Protein AF-A0A9E5HUW9-F1 (afdb_monomer_lite)

Radius of gyration: 8.44 Å; chains: 1; bounding box: 22×16×16 Å

Sequence (32 aa):
LGANTRAAVQDVQQKLGLPADAWPTHELLNRL

pLDDT: mean 92.5, std 5.43, range [72.19, 97.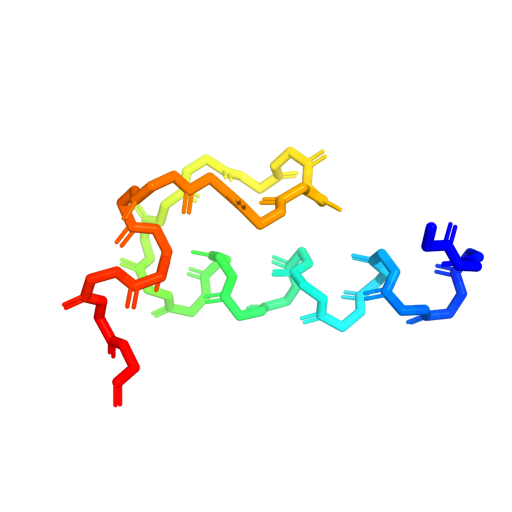31]

Foldseek 3Di:
DDPVQLVVQLVVCVVVVHPSPSDCDPVN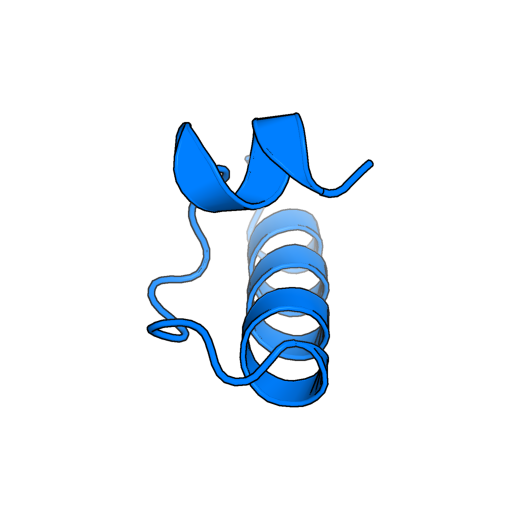VVVD

Structure (mmCIF, N/CA/C/O backbone):
data_AF-A0A9E5HUW9-F1
#
_entry.id   AF-A0A9E5HUW9-F1
#
loop_
_atom_site.group_PDB
_atom_site.id
_atom_site.type_symbol
_atom_site.label_atom_id
_atom_site.label_alt_id
_atom_site.label_comp_id
_atom_site.label_asym_id
_atom_site.label_entity_id
_atom_site.label_seq_id
_atom_site.pdbx_PDB_ins_code
_atom_site.Cartn_x
_atom_site.Cartn_y
_atom_site.Cartn_z
_atom_site.occupancy
_atom_site.B_iso_or_equiv
_atom_site.auth_seq_id
_atom_site.auth_comp_id
_atom_site.auth_asym_id
_atom_site.auth_atom_id
_atom_site.pdbx_PDB_model_num
ATOM 1 N N . LEU A 1 1 ? 2.910 3.691 -11.244 1.00 72.19 1 LEU A N 1
ATOM 2 C CA . LEU A 1 1 ? 3.291 3.753 -9.814 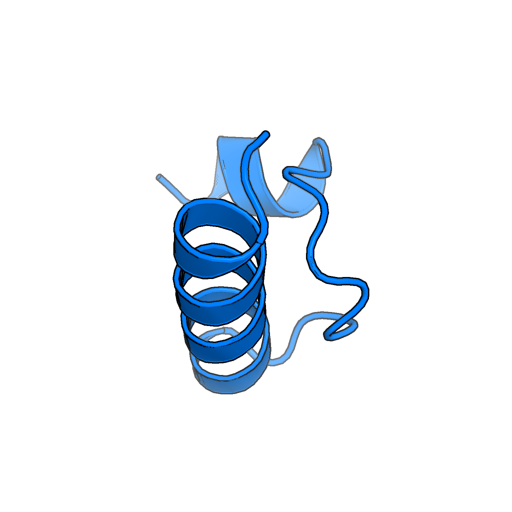1.00 72.19 1 LEU A CA 1
ATOM 3 C C . LEU A 1 1 ? 4.801 3.700 -9.717 1.00 72.19 1 LEU A C 1
ATOM 5 O O . LEU A 1 1 ? 5.392 2.812 -10.326 1.00 72.19 1 LEU A O 1
ATOM 9 N N . GLY A 1 2 ? 5.412 4.659 -9.023 1.00 90.25 2 GLY A N 1
ATOM 10 C CA . GLY A 1 2 ? 6.849 4.609 -8.751 1.00 90.25 2 GLY A CA 1
ATOM 11 C C . GLY A 1 2 ? 7.197 3.440 -7.825 1.00 90.25 2 GLY A C 1
ATOM 12 O O . GLY A 1 2 ? 6.310 2.889 -7.168 1.00 90.25 2 GLY A O 1
ATOM 13 N N . ALA A 1 3 ? 8.479 3.072 -7.751 1.00 85.62 3 ALA A N 1
ATOM 14 C CA . ALA A 1 3 ? 8.960 1.980 -6.896 1.00 85.62 3 ALA A CA 1
ATOM 15 C C . ALA A 1 3 ? 8.519 2.143 -5.426 1.00 85.62 3 ALA A C 1
ATOM 17 O O . ALA A 1 3 ? 8.012 1.201 -4.824 1.00 85.62 3 ALA A O 1
ATOM 18 N N . ASN A 1 4 ? 8.589 3.368 -4.896 1.00 88.06 4 ASN A N 1
ATOM 19 C CA . ASN A 1 4 ? 8.172 3.671 -3.523 1.00 88.06 4 ASN A CA 1
ATOM 20 C C . ASN A 1 4 ? 6.660 3.499 -3.314 1.00 88.06 4 ASN A C 1
ATOM 22 O O . ASN A 1 4 ? 6.226 3.034 -2.266 1.00 88.06 4 ASN A O 1
ATOM 26 N N . THR A 1 5 ? 5.845 3.825 -4.320 1.00 92.38 5 THR A N 1
ATOM 27 C CA . THR A 1 5 ? 4.390 3.645 -4.230 1.00 92.38 5 THR A CA 1
ATOM 28 C C . THR A 1 5 ? 4.012 2.166 -4.269 1.00 92.38 5 THR A C 1
ATOM 30 O O . THR A 1 5 ? 3.090 1.753 -3.578 1.00 92.38 5 THR A O 1
ATOM 33 N N . ARG A 1 6 ? 4.748 1.353 -5.035 1.00 94.56 6 ARG A N 1
ATOM 34 C CA . ARG A 1 6 ? 4.545 -0.101 -5.081 1.00 94.56 6 ARG A CA 1
ATOM 35 C C . ARG A 1 6 ? 4.889 -0.770 -3.749 1.00 94.56 6 ARG A C 1
ATOM 37 O O . ARG A 1 6 ? 4.124 -1.612 -3.299 1.00 94.56 6 ARG A O 1
ATOM 44 N N . ALA A 1 7 ? 5.964 -0.348 -3.083 1.00 96.38 7 ALA A N 1
ATOM 45 C CA . ALA A 1 7 ? 6.313 -0.854 -1.753 1.00 96.38 7 ALA A CA 1
ATOM 46 C C . ALA A 1 7 ? 5.203 -0.587 -0.717 1.00 96.38 7 ALA A C 1
ATOM 48 O O . ALA A 1 7 ? 4.834 -1.481 0.039 1.00 96.38 7 ALA A O 1
ATOM 49 N N . ALA A 1 8 ? 4.617 0.616 -0.730 1.00 95.38 8 A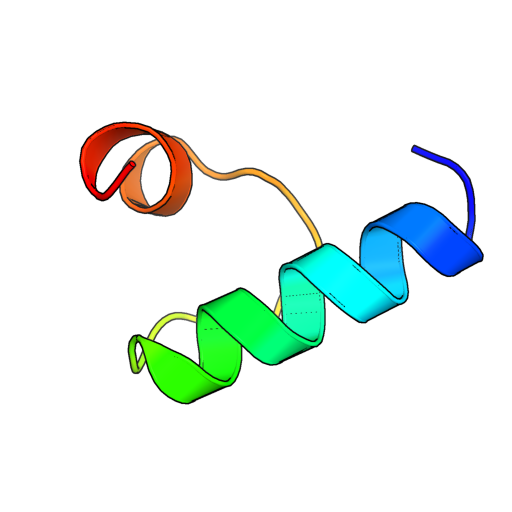LA A N 1
ATOM 50 C CA . ALA A 1 8 ? 3.499 0.953 0.152 1.00 95.38 8 ALA A CA 1
ATOM 51 C C . ALA A 1 8 ? 2.240 0.118 -0.147 1.00 95.38 8 ALA A C 1
ATOM 53 O O . ALA A 1 8 ? 1.585 -0.364 0.773 1.00 95.38 8 ALA A O 1
ATOM 54 N N . VAL A 1 9 ? 1.920 -0.095 -1.429 1.00 95.62 9 VAL A N 1
ATOM 55 C CA . VAL A 1 9 ? 0.802 -0.961 -1.840 1.00 95.62 9 VAL A CA 1
ATOM 56 C C . VAL A 1 9 ? 1.024 -2.397 -1.363 1.00 95.62 9 VAL A C 1
ATOM 58 O O . VAL A 1 9 ? 0.112 -3.002 -0.805 1.00 95.62 9 VAL A O 1
ATOM 61 N N . GLN A 1 10 ? 2.242 -2.915 -1.518 1.00 96.44 10 GLN A N 1
ATOM 62 C CA . GLN A 1 10 ? 2.601 -4.268 -1.104 1.00 96.44 10 GLN A CA 1
ATOM 63 C C . GLN A 1 10 ? 2.429 -4.487 0.407 1.00 96.44 10 GLN A C 1
ATOM 65 O O . GLN A 1 10 ? 1.895 -5.513 0.825 1.00 96.44 10 GLN A O 1
ATOM 70 N N . ASP A 1 11 ? 2.842 -3.517 1.224 1.00 97.31 11 ASP A N 1
ATOM 71 C CA . ASP A 1 11 ? 2.695 -3.563 2.683 1.00 97.31 11 ASP A CA 1
ATOM 72 C C . ASP A 1 11 ? 1.214 -3.585 3.109 1.00 97.31 11 ASP A C 1
ATOM 74 O O . ASP A 1 11 ? 0.804 -4.381 3.955 1.00 97.31 11 ASP A O 1
ATOM 78 N N . VAL A 1 12 ? 0.367 -2.772 2.470 1.00 95.62 12 VAL A N 1
ATOM 79 C CA . VAL A 1 12 ? -1.082 -2.776 2.738 1.00 95.62 12 VAL A CA 1
ATOM 80 C C . VAL A 1 12 ? -1.721 -4.102 2.330 1.00 95.62 12 VAL A C 1
ATOM 82 O O . VAL A 1 12 ? -2.518 -4.653 3.088 1.00 95.62 12 VAL A O 1
ATOM 85 N N . GLN A 1 13 ? -1.354 -4.651 1.171 1.00 97.19 13 GLN A N 1
ATOM 86 C CA . GLN A 1 13 ? -1.847 -5.958 0.735 1.00 97.19 13 GLN A CA 1
ATOM 87 C C . GLN A 1 13 ? -1.529 -7.052 1.762 1.00 97.19 13 GLN A C 1
ATOM 89 O O . GLN A 1 13 ? -2.427 -7.803 2.135 1.00 97.19 13 GLN A O 1
ATOM 94 N N . GLN A 1 14 ? -0.303 -7.085 2.298 1.00 96.94 14 GLN A N 1
ATOM 95 C CA . GLN A 1 14 ? 0.082 -8.035 3.349 1.00 96.94 14 GLN A CA 1
ATOM 96 C C . GLN A 1 14 ? -0.764 -7.866 4.617 1.00 96.94 14 GLN A C 1
ATOM 98 O O . GLN A 1 14 ? -1.281 -8.849 5.146 1.00 96.94 14 GLN A O 1
ATOM 103 N N . LYS A 1 15 ? -0.972 -6.624 5.075 1.00 96.12 15 LYS A N 1
ATOM 104 C CA . LYS A 1 15 ? -1.796 -6.323 6.262 1.00 96.12 15 LYS A CA 1
ATOM 105 C C . LYS A 1 15 ? -3.255 -6.746 6.103 1.00 96.12 15 LYS A C 1
ATOM 107 O O . LYS A 1 15 ? -3.900 -7.092 7.088 1.00 96.12 15 LYS A O 1
ATOM 112 N N . LEU A 1 16 ? -3.771 -6.721 4.877 1.00 95.00 16 LEU A N 1
ATOM 113 C CA . LEU A 1 16 ? -5.146 -7.106 4.552 1.00 95.00 16 LEU A CA 1
ATOM 114 C C . LEU A 1 16 ? -5.306 -8.598 4.207 1.00 95.00 1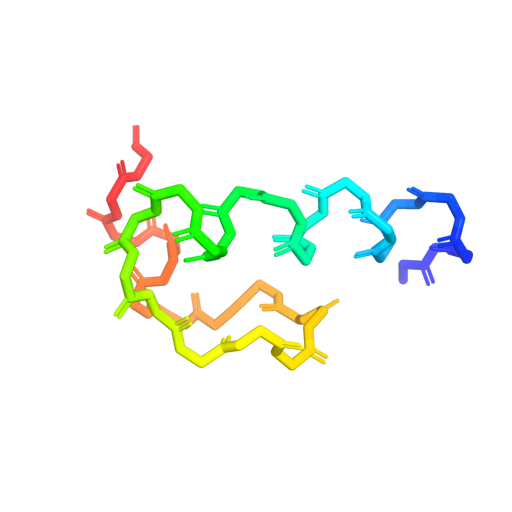6 LEU A C 1
ATOM 116 O O . LEU A 1 16 ? -6.428 -9.032 3.928 1.00 95.00 16 LEU A O 1
ATOM 120 N N . GLY A 1 17 ? -4.216 -9.376 4.213 1.00 95.69 17 GLY A N 1
ATOM 121 C CA . GLY A 1 17 ? -4.221 -10.786 3.809 1.00 95.69 17 GLY A CA 1
ATOM 122 C C . GLY A 1 17 ? -4.444 -10.996 2.306 1.00 95.69 17 GLY A C 1
ATOM 123 O O . GLY A 1 17 ? -4.937 -12.046 1.904 1.00 95.69 17 GLY A O 1
ATOM 124 N N . LEU A 1 18 ? -4.126 -9.993 1.485 1.00 95.19 18 LEU A N 1
ATOM 125 C CA . LEU A 1 18 ? -4.236 -10.025 0.027 1.00 95.19 18 LEU A CA 1
ATOM 126 C C . LEU A 1 18 ? -2.928 -10.506 -0.624 1.00 95.19 18 LEU A C 1
ATOM 128 O O . LEU A 1 18 ? -1.859 -10.395 -0.016 1.00 95.19 18 LEU A O 1
ATOM 132 N N . PRO A 1 19 ? -2.967 -10.970 -1.888 1.00 95.75 19 PRO A N 1
ATOM 133 C CA . PRO A 1 19 ? -1.758 -11.180 -2.676 1.00 95.75 19 PRO A CA 1
ATOM 134 C C . PRO A 1 19 ? -0.920 -9.895 -2.749 1.00 95.75 19 PRO A C 1
ATOM 136 O O . PRO A 1 19 ? -1.389 -8.859 -3.213 1.00 95.75 19 PRO A O 1
ATOM 139 N N . ALA A 1 20 ? 0.327 -9.963 -2.286 1.00 96.00 20 ALA A N 1
ATOM 140 C CA . ALA A 1 20 ? 1.243 -8.827 -2.199 1.00 96.00 20 ALA A CA 1
ATOM 141 C C . ALA A 1 20 ? 1.954 -8.547 -3.542 1.00 96.00 20 ALA A C 1
ATOM 143 O O . ALA A 1 20 ? 3.186 -8.550 -3.618 1.00 96.00 20 ALA A O 1
ATOM 144 N N . ASP A 1 21 ? 1.170 -8.360 -4.607 1.00 94.81 21 ASP A N 1
ATOM 145 C CA . ASP A 1 21 ? 1.641 -8.143 -5.984 1.00 94.81 21 ASP A CA 1
ATOM 146 C C . ASP A 1 21 ? 2.115 -6.704 -6.268 1.00 94.81 21 ASP A C 1
ATOM 148 O O . ASP A 1 21 ? 2.642 -6.420 -7.347 1.00 94.81 21 ASP A O 1
ATOM 152 N N . ALA A 1 22 ? 1.977 -5.810 -5.282 1.00 95.94 22 ALA A N 1
ATOM 153 C CA . ALA A 1 22 ? 2.359 -4.404 -5.327 1.00 95.94 22 ALA A CA 1
ATOM 154 C C . ALA A 1 22 ? 1.564 -3.551 -6.338 1.00 95.94 22 ALA A C 1
ATOM 156 O O . ALA A 1 22 ? 1.986 -2.439 -6.689 1.00 95.94 22 ALA A O 1
ATOM 157 N N . TRP A 1 23 ? 0.403 -4.039 -6.785 1.00 95.12 23 TRP A N 1
ATOM 158 C CA . TRP A 1 23 ? -0.518 -3.336 -7.673 1.00 95.12 23 TRP A CA 1
ATOM 159 C C . TRP A 1 23 ? -1.868 -3.050 -6.999 1.00 95.12 23 TRP A C 1
ATOM 161 O O . TRP A 1 23 ? -2.375 -3.856 -6.229 1.00 95.12 23 TRP A O 1
ATOM 171 N N . PRO A 1 24 ? -2.503 -1.900 -7.283 1.00 89.50 24 PRO A N 1
ATOM 172 C CA . PRO A 1 24 ? -3.809 -1.562 -6.737 1.00 89.50 24 PRO A CA 1
ATOM 173 C C . PRO A 1 24 ? -4.904 -2.342 -7.470 1.00 89.50 24 PRO A C 1
ATOM 175 O O . PRO A 1 24 ? -5.575 -1.821 -8.360 1.00 89.50 24 PRO A O 1
ATOM 178 N N . THR A 1 25 ? -5.038 -3.622 -7.126 1.00 92.56 25 THR A N 1
ATOM 179 C CA . THR A 1 25 ? -6.080 -4.509 -7.646 1.00 92.56 25 THR A CA 1
ATOM 180 C C . THR A 1 25 ? -7.467 -3.999 -7.256 1.00 92.56 25 THR A C 1
ATOM 182 O O . THR A 1 25 ? -7.628 -3.258 -6.285 1.00 92.56 25 THR A O 1
ATOM 185 N N . HIS A 1 26 ? -8.501 -4.422 -7.985 1.00 93.38 26 HIS A N 1
ATOM 186 C CA . HIS A 1 26 ? -9.879 -4.060 -7.636 1.00 93.38 26 HIS A CA 1
ATOM 187 C C . HIS A 1 26 ? -10.258 -4.502 -6.216 1.00 93.38 26 HIS A C 1
ATOM 189 O O . HIS A 1 26 ? -10.980 -3.790 -5.530 1.00 93.38 26 HIS A O 1
ATOM 195 N N . GLU A 1 27 ? -9.744 -5.644 -5.751 1.00 91.25 27 GLU A N 1
ATOM 196 C CA . GLU A 1 27 ? -9.970 -6.091 -4.376 1.00 91.25 27 GLU A CA 1
ATOM 197 C C . GLU A 1 27 ? -9.364 -5.122 -3.354 1.00 91.25 27 GLU A C 1
ATOM 199 O O . GLU A 1 27 ? -10.020 -4.804 -2.365 1.00 91.25 27 GLU A O 1
ATOM 204 N N . LEU A 1 28 ? -8.153 -4.611 -3.608 1.00 90.56 28 LEU A N 1
ATOM 205 C CA . LEU A 1 28 ? -7.543 -3.604 -2.744 1.00 90.56 28 LEU A CA 1
ATOM 206 C C . LEU A 1 28 ? -8.361 -2.307 -2.742 1.00 90.56 28 LEU A C 1
ATOM 208 O O . LEU A 1 28 ? -8.626 -1.760 -1.676 1.00 90.56 28 LEU A O 1
ATOM 212 N N . LEU A 1 29 ? -8.778 -1.836 -3.920 1.00 92.12 29 LEU A N 1
ATOM 213 C CA . LEU A 1 29 ? -9.563 -0.605 -4.058 1.00 92.12 29 LEU A CA 1
ATOM 214 C C . LEU A 1 29 ? -10.923 -0.685 -3.354 1.00 92.12 29 LEU A C 1
ATOM 216 O O . LEU A 1 29 ? -11.378 0.317 -2.823 1.00 92.12 29 LEU A O 1
ATOM 220 N N . ASN A 1 30 ? -11.544 -1.864 -3.305 1.00 93.19 30 ASN A N 1
ATOM 221 C CA . ASN A 1 30 ? -12.828 -2.073 -2.630 1.00 93.19 30 ASN A CA 1
ATOM 222 C C . ASN A 1 30 ? -12.728 -2.123 -1.094 1.00 93.19 30 ASN A C 1
ATOM 224 O O . ASN A 1 30 ? -13.760 -2.149 -0.426 1.00 93.19 30 ASN A O 1
ATOM 228 N N . ARG A 1 31 ? -11.517 -2.206 -0.526 1.00 84.31 31 ARG A N 1
ATOM 229 C CA . ARG A 1 31 ? -11.279 -2.244 0.930 1.00 84.31 31 ARG A CA 1
ATOM 230 C C . ARG A 1 31 ? -10.797 -0.902 1.5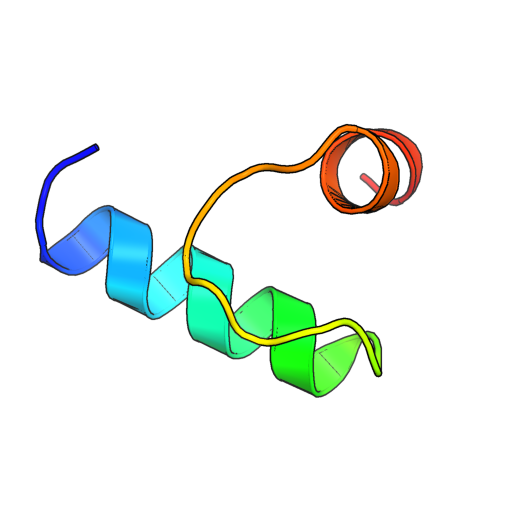05 1.00 84.31 31 ARG A C 1
ATOM 232 O O . ARG A 1 31 ? -10.490 -0.851 2.696 1.00 84.31 31 ARG A O 1
ATOM 239 N N . LEU A 1 32 ? -10.708 0.138 0.673 1.00 79.62 32 LEU A N 1
ATOM 240 C CA . LEU A 1 32 ? -10.426 1.529 1.053 1.00 79.62 32 LEU A CA 1
ATOM 241 C C . LEU A 1 32 ? -11.729 2.328 1.146 1.00 79.62 32 LEU A C 1
ATOM 243 O O . LEU A 1 32 ? -11.792 3.205 2.033 1.00 79.62 32 LEU A O 1
#

Secondary structure (DSSP, 8-state):
--HHHHHHHHHHHHHTT----SS--HHHHTT-